Protein AF-A0AAV4FLX0-F1 (afdb_monomer_lite)

Sequence (93 aa):
MWDIAPQFNAMLVFAEHRYYGKSMPFGADSYKNKTVLNFLTSEQALADFAEIINFIKSTVPGAAGSRVVAFGGSYGGMLSAWFRIKYPNIVVG

Organism: NCBI:txid1093978

Structure (mmCIF, N/CA/C/O backbone):
data_AF-A0AAV4FLX0-F1
#
_entry.id   AF-A0AAV4FLX0-F1
#
loop_
_atom_site.group_PDB
_atom_site.id
_atom_site.type_symbol
_atom_site.label_atom_id
_atom_site.label_alt_id
_atom_site.label_comp_id
_atom_site.label_asym_id
_atom_site.label_entity_id
_atom_site.label_seq_id
_atom_site.pdbx_PDB_ins_code
_atom_site.Cartn_x
_atom_site.Cartn_y
_atom_site.Cartn_z
_atom_site.occupancy
_atom_site.B_iso_or_equiv
_atom_site.auth_seq_id
_atom_site.auth_comp_id
_atom_site.auth_asym_id
_atom_site.auth_atom_id
_atom_site.pdbx_PDB_model_num
ATOM 1 N N . MET A 1 1 ? -15.919 3.535 -0.587 1.00 93.19 1 MET A N 1
ATOM 2 C CA . MET A 1 1 ? -15.063 3.959 0.548 1.00 93.19 1 MET A CA 1
ATOM 3 C C . MET A 1 1 ? -15.560 5.268 1.137 1.00 93.19 1 MET A C 1
ATOM 5 O O . MET A 1 1 ? -15.933 5.259 2.300 1.00 93.19 1 MET A O 1
ATOM 9 N N . TRP A 1 2 ? -15.645 6.344 0.348 1.00 97.00 2 TRP A N 1
ATOM 10 C CA . TRP A 1 2 ? -16.154 7.650 0.795 1.00 97.00 2 TRP A CA 1
ATOM 11 C C . TRP A 1 2 ? -17.550 7.599 1.437 1.00 97.00 2 TRP A C 1
ATOM 13 O O . TRP A 1 2 ? -17.743 8.208 2.479 1.00 97.00 2 TRP A O 1
ATOM 23 N N . ASP A 1 3 ? -18.475 6.799 0.899 1.00 97.62 3 ASP A N 1
ATOM 24 C CA . ASP A 1 3 ? -19.852 6.726 1.425 1.00 97.62 3 ASP A CA 1
ATOM 25 C C . ASP A 1 3 ? -19.972 6.004 2.778 1.00 97.62 3 ASP A C 1
ATOM 27 O O . ASP A 1 3 ? -20.881 6.276 3.561 1.00 97.62 3 ASP A O 1
ATOM 31 N N . ILE A 1 4 ? -19.061 5.066 3.065 1.00 96.88 4 ILE A N 1
ATOM 32 C CA . ILE A 1 4 ? -19.126 4.220 4.269 1.00 96.88 4 ILE A CA 1
ATOM 33 C C . ILE A 1 4 ? -18.180 4.690 5.371 1.00 96.88 4 ILE A C 1
ATOM 35 O O . ILE A 1 4 ? -18.467 4.469 6.541 1.00 96.88 4 ILE A O 1
ATOM 39 N N . ALA A 1 5 ? -17.072 5.358 5.033 1.00 97.62 5 ALA A N 1
ATOM 40 C CA . ALA A 1 5 ? -16.087 5.803 6.016 1.00 97.62 5 ALA A CA 1
ATOM 41 C C . ALA A 1 5 ? -16.687 6.658 7.154 1.00 97.62 5 ALA A C 1
ATOM 43 O O . ALA A 1 5 ? -16.332 6.393 8.305 1.00 97.62 5 ALA A O 1
ATOM 44 N N . PRO A 1 6 ? -17.643 7.584 6.903 1.00 97.94 6 PRO A N 1
ATOM 45 C CA . PRO A 1 6 ? -18.306 8.331 7.972 1.00 97.94 6 PRO A CA 1
ATOM 46 C C . PRO A 1 6 ? -19.051 7.441 8.974 1.00 97.94 6 PRO A C 1
ATOM 48 O O . PRO A 1 6 ? -19.046 7.732 10.164 1.00 97.94 6 PRO A O 1
ATOM 51 N N . GLN A 1 7 ? -19.637 6.325 8.522 1.00 98.12 7 GLN A N 1
ATOM 52 C CA . GLN A 1 7 ? -20.379 5.397 9.390 1.00 98.12 7 GLN A CA 1
ATOM 53 C C . GLN A 1 7 ? -19.461 4.677 10.386 1.00 98.12 7 GLN A C 1
ATOM 55 O O . GLN A 1 7 ? -19.890 4.317 11.478 1.00 98.12 7 GLN A O 1
ATOM 60 N N . PHE A 1 8 ? -18.191 4.488 10.020 1.00 96.62 8 PHE A N 1
ATOM 61 C CA . PHE A 1 8 ? -17.174 3.852 10.861 1.00 96.62 8 PHE A CA 1
ATOM 62 C C . PHE A 1 8 ? -16.257 4.858 11.563 1.00 96.62 8 PHE A C 1
ATOM 64 O O . PHE A 1 8 ? -15.333 4.440 12.259 1.00 96.62 8 PHE A O 1
ATOM 71 N N . ASN A 1 9 ? -16.479 6.164 11.364 1.00 95.81 9 ASN A N 1
ATOM 72 C CA . ASN A 1 9 ? -15.553 7.223 11.770 1.00 95.81 9 ASN A CA 1
ATOM 73 C C . ASN A 1 9 ? -14.104 6.924 11.324 1.00 95.81 9 ASN A C 1
ATOM 75 O O . ASN A 1 9 ? -13.151 7.030 12.096 1.00 95.81 9 ASN A O 1
ATOM 79 N N . ALA A 1 10 ? -13.955 6.452 10.083 1.00 97.69 10 ALA A N 1
ATOM 80 C CA . ALA A 1 10 ? -12.698 5.928 9.570 1.00 97.69 10 ALA A CA 1
ATOM 81 C C . ALA A 1 10 ? -11.882 6.997 8.835 1.00 97.69 10 ALA A C 1
ATOM 83 O O . ALA A 1 10 ? -12.402 7.752 8.012 1.00 97.69 10 ALA A O 1
ATOM 84 N N . MET A 1 11 ? -10.570 6.987 9.064 1.00 97.69 11 MET A N 1
ATOM 85 C CA . MET A 1 11 ? -9.611 7.683 8.210 1.00 97.69 11 MET A CA 1
ATOM 86 C C . MET A 1 11 ? -9.423 6.908 6.901 1.00 97.69 11 MET A C 1
ATOM 88 O O . MET A 1 11 ? -9.248 5.689 6.915 1.00 97.69 11 MET A O 1
ATOM 92 N N . LEU A 1 12 ? -9.418 7.619 5.773 1.00 98.19 12 LEU A N 1
ATOM 93 C CA . LEU A 1 12 ? -9.135 7.045 4.459 1.00 98.19 12 LEU A CA 1
ATOM 94 C C . LEU A 1 12 ? -7.681 7.297 4.064 1.00 98.19 12 LEU A C 1
ATOM 96 O O . LEU A 1 12 ? -7.220 8.436 4.061 1.00 98.19 12 LEU A O 1
ATOM 100 N N . VAL A 1 13 ? -6.979 6.226 3.695 1.00 98.25 13 VAL A N 1
ATOM 101 C CA . VAL A 1 13 ? -5.591 6.262 3.226 1.00 98.25 13 VAL A CA 1
ATOM 102 C C . VAL A 1 13 ? -5.527 5.568 1.871 1.00 98.25 13 VAL A C 1
ATOM 104 O O . VAL A 1 13 ? -5.898 4.403 1.752 1.00 98.25 13 VAL A O 1
ATOM 107 N N . PHE A 1 14 ? -5.044 6.280 0.855 1.00 98.44 14 PHE A N 1
ATOM 108 C CA . PHE A 1 14 ? -4.783 5.735 -0.476 1.00 98.44 14 PHE A CA 1
ATOM 109 C C . PHE A 1 14 ? -3.270 5.696 -0.691 1.00 98.44 14 PHE A C 1
ATOM 111 O O . PHE A 1 14 ? -2.659 6.720 -0.991 1.00 98.44 14 PHE A O 1
ATOM 118 N N . ALA A 1 15 ? -2.665 4.526 -0.487 1.00 98.38 15 ALA A N 1
ATOM 119 C CA . ALA A 1 15 ? -1.239 4.319 -0.715 1.00 98.38 15 ALA A CA 1
ATOM 120 C C . ALA A 1 15 ? -0.982 4.016 -2.198 1.00 98.38 15 ALA A C 1
ATOM 122 O O . ALA A 1 15 ? -1.552 3.079 -2.759 1.00 98.38 15 ALA A O 1
ATOM 123 N N . GLU A 1 16 ? -0.135 4.819 -2.837 1.00 98.81 16 GLU A N 1
ATOM 124 C CA . GLU A 1 16 ? 0.258 4.604 -4.228 1.00 98.81 16 GLU A CA 1
ATOM 125 C C . GLU A 1 16 ? 1.285 3.463 -4.316 1.00 98.81 16 GLU A C 1
ATOM 127 O O . GLU A 1 16 ? 2.181 3.335 -3.484 1.00 98.81 16 GLU A O 1
ATOM 132 N N . HIS A 1 17 ? 1.129 2.591 -5.310 1.00 98.75 17 HIS A N 1
ATOM 133 C CA . HIS A 1 17 ? 2.015 1.447 -5.506 1.00 98.75 17 HIS A CA 1
ATOM 134 C C . HIS A 1 17 ? 3.372 1.913 -6.047 1.00 98.75 17 HIS A C 1
ATOM 136 O O . HIS A 1 17 ? 3.425 2.716 -6.981 1.00 98.75 17 HIS A O 1
ATOM 142 N N . ARG A 1 18 ? 4.478 1.351 -5.538 1.00 98.75 18 ARG A N 1
ATOM 143 C CA . ARG A 1 18 ? 5.820 1.605 -6.091 1.00 98.75 18 ARG A CA 1
ATOM 144 C C . ARG A 1 18 ? 5.859 1.403 -7.612 1.00 98.75 18 ARG A C 1
ATOM 146 O O . ARG A 1 18 ? 5.256 0.460 -8.118 1.00 98.75 18 ARG A O 1
ATOM 153 N N . TYR A 1 19 ? 6.613 2.240 -8.315 1.00 98.62 19 TYR A N 1
ATOM 154 C CA . TYR A 1 19 ? 6.721 2.351 -9.778 1.00 98.62 19 TYR A CA 1
ATOM 155 C C . TYR A 1 19 ? 5.488 2.909 -10.509 1.00 98.62 19 TYR A C 1
ATOM 157 O O . TYR A 1 19 ? 5.517 3.012 -11.737 1.00 98.62 19 TYR A O 1
ATOM 165 N N . TYR A 1 20 ? 4.430 3.315 -9.805 1.00 98.50 20 TYR A N 1
ATOM 166 C CA . TYR A 1 20 ? 3.263 3.959 -10.411 1.00 98.50 20 TYR A CA 1
ATOM 167 C C . TYR A 1 20 ? 3.148 5.414 -9.961 1.00 98.50 20 TYR A C 1
ATOM 169 O O . TYR A 1 20 ? 3.531 5.764 -8.847 1.00 98.50 20 TYR A O 1
ATOM 177 N N . GLY A 1 21 ? 2.607 6.260 -10.842 1.00 98.12 21 GLY A N 1
ATOM 178 C CA . GLY A 1 21 ? 2.358 7.670 -10.551 1.00 98.12 21 GLY A CA 1
ATOM 179 C C . GLY A 1 21 ? 3.631 8.421 -10.167 1.00 98.12 21 GLY A C 1
ATOM 180 O O . GLY A 1 21 ? 4.545 8.567 -10.979 1.00 98.12 21 GLY A O 1
ATOM 181 N N . LYS A 1 22 ? 3.670 8.931 -8.936 1.00 98.25 22 LYS A N 1
ATOM 182 C CA . LYS A 1 22 ? 4.811 9.680 -8.388 1.00 98.25 22 LYS A CA 1
ATOM 183 C C . LYS A 1 22 ? 5.714 8.819 -7.502 1.00 98.25 22 LYS A C 1
ATOM 185 O O . LYS A 1 22 ? 6.813 9.250 -7.157 1.00 98.25 22 LYS A O 1
ATOM 190 N N . SER A 1 23 ? 5.290 7.606 -7.167 1.00 98.62 23 SER A N 1
ATOM 191 C CA . SER A 1 23 ? 5.990 6.679 -6.279 1.00 98.62 23 SER A CA 1
ATOM 192 C C . SER A 1 23 ? 7.081 5.915 -7.022 1.00 98.62 23 SER A C 1
ATOM 194 O O . SER A 1 23 ? 6.984 4.714 -7.249 1.00 98.62 23 SER A O 1
ATOM 196 N N . MET A 1 24 ? 8.130 6.628 -7.428 1.00 98.38 24 MET A N 1
ATOM 197 C CA . MET A 1 24 ? 9.189 6.133 -8.310 1.00 98.38 24 MET A CA 1
ATOM 198 C C . MET A 1 24 ? 10.506 5.949 -7.538 1.00 98.38 24 MET A C 1
ATOM 200 O O . MET A 1 24 ? 11.184 6.950 -7.293 1.00 98.38 24 MET A O 1
ATOM 204 N N . PRO A 1 25 ? 10.916 4.711 -7.177 1.00 97.88 25 PRO A N 1
ATOM 205 C CA . PRO A 1 25 ? 12.085 4.488 -6.313 1.00 97.88 25 PRO A CA 1
ATOM 206 C C . PRO A 1 25 ? 13.397 5.061 -6.858 1.00 97.88 25 PRO A C 1
ATOM 208 O O . PRO A 1 25 ? 14.274 5.434 -6.086 1.00 97.88 25 PRO A O 1
ATOM 211 N N . PHE A 1 26 ? 13.517 5.163 -8.185 1.00 98.00 26 PHE A N 1
ATOM 212 C CA . PHE A 1 26 ? 14.681 5.733 -8.867 1.00 98.00 26 PHE A CA 1
ATOM 213 C C . PHE A 1 26 ? 14.299 6.928 -9.756 1.00 98.00 26 PHE A C 1
ATOM 215 O O . PHE A 1 26 ? 14.969 7.216 -10.747 1.00 98.00 26 PHE A O 1
ATOM 222 N N . GLY A 1 27 ? 13.188 7.612 -9.456 1.00 97.75 27 GLY A N 1
ATOM 223 C CA . GLY A 1 27 ? 12.692 8.726 -10.269 1.00 97.75 27 GLY A CA 1
ATOM 224 C C . GLY A 1 27 ? 12.473 8.323 -11.734 1.00 97.75 27 GLY A C 1
ATOM 225 O O . GLY A 1 27 ? 11.949 7.241 -12.010 1.00 97.75 27 GLY A O 1
ATOM 226 N N . ALA A 1 28 ? 12.913 9.165 -12.675 1.00 97.12 28 ALA A N 1
ATOM 227 C CA . ALA A 1 28 ? 12.811 8.902 -14.116 1.00 97.12 28 ALA A CA 1
ATOM 228 C C . ALA A 1 28 ? 13.527 7.609 -14.558 1.00 97.12 28 ALA A C 1
ATOM 230 O O . ALA A 1 28 ? 13.127 6.984 -15.538 1.00 97.12 28 ALA A O 1
ATOM 231 N N . ASP A 1 29 ? 14.531 7.166 -13.798 1.00 98.06 29 ASP A N 1
ATOM 232 C CA . ASP A 1 29 ? 15.323 5.975 -14.100 1.00 98.06 29 ASP A CA 1
ATOM 233 C C . ASP A 1 29 ? 14.676 4.672 -13.597 1.00 98.06 29 ASP A C 1
ATOM 235 O O . ASP A 1 29 ? 15.239 3.600 -13.803 1.00 98.06 29 ASP A O 1
ATOM 239 N N . SER A 1 30 ? 13.483 4.704 -12.990 1.00 98.06 30 SER A N 1
ATOM 240 C CA . SER A 1 30 ? 12.852 3.498 -12.413 1.00 98.06 30 SER A CA 1
ATOM 241 C C . SER A 1 30 ? 12.582 2.385 -13.438 1.00 98.06 30 SER A C 1
ATOM 243 O O . SER A 1 30 ? 12.511 1.220 -13.068 1.00 98.06 30 SER A O 1
ATOM 245 N N . TYR A 1 31 ? 12.508 2.711 -14.730 1.00 97.75 31 TYR A N 1
ATOM 246 C CA . TYR A 1 31 ? 12.323 1.741 -15.818 1.00 97.75 31 TYR A CA 1
ATOM 247 C C . TYR A 1 31 ? 13.585 1.501 -16.666 1.00 97.75 31 TYR A C 1
ATOM 249 O O . TYR A 1 31 ? 13.524 0.824 -17.690 1.00 97.75 31 TYR A O 1
ATOM 257 N N . LYS A 1 32 ? 14.742 2.037 -16.259 1.00 98.12 32 LYS A N 1
ATOM 258 C CA . LYS A 1 32 ? 15.958 2.094 -17.090 1.00 98.12 32 LYS A CA 1
ATOM 259 C C . LYS A 1 32 ? 16.522 0.728 -17.482 1.00 98.12 32 LYS A C 1
ATOM 261 O O . LYS A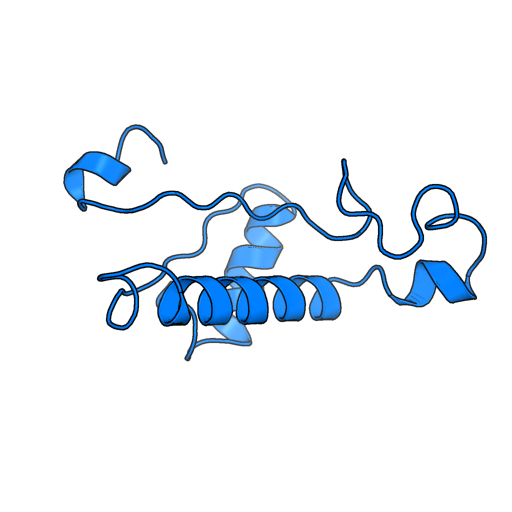 1 32 ? 17.033 0.570 -18.586 1.00 98.12 32 LYS A O 1
ATOM 266 N N . ASN A 1 33 ? 16.516 -0.241 -16.568 1.00 97.81 33 ASN A N 1
ATOM 267 C CA . ASN A 1 33 ? 17.077 -1.574 -16.799 1.00 97.81 33 ASN A CA 1
ATOM 268 C C . ASN A 1 33 ? 16.532 -2.610 -15.802 1.00 97.81 33 ASN A C 1
ATOM 270 O O . ASN A 1 33 ? 15.810 -2.284 -14.862 1.00 97.81 33 ASN A O 1
ATOM 274 N N . LYS A 1 34 ? 16.905 -3.880 -15.997 1.00 97.00 34 LYS A N 1
ATOM 275 C CA . LYS A 1 34 ? 16.455 -4.996 -15.150 1.00 97.00 34 LYS A CA 1
ATOM 276 C C . LYS A 1 34 ? 16.877 -4.857 -13.685 1.00 97.00 34 LYS A C 1
ATOM 278 O O . LYS A 1 34 ? 16.126 -5.277 -12.817 1.00 97.00 34 LYS A O 1
ATOM 283 N N . THR A 1 35 ? 18.034 -4.260 -13.404 1.00 97.06 35 THR A N 1
ATOM 284 C CA . THR A 1 35 ? 18.533 -4.093 -12.032 1.00 97.06 35 THR A CA 1
ATOM 285 C C . THR A 1 35 ? 17.633 -3.159 -11.234 1.00 97.06 35 THR A C 1
ATOM 28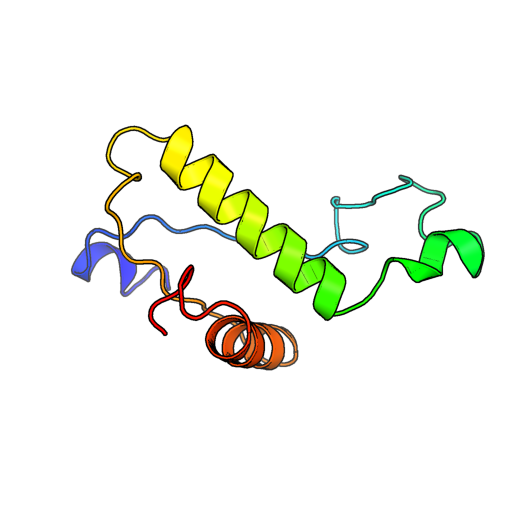7 O O . THR A 1 35 ? 17.235 -3.495 -10.124 1.00 97.06 35 THR A O 1
ATOM 290 N N . VAL A 1 36 ? 17.262 -2.016 -11.817 1.00 96.69 36 VAL A N 1
ATOM 291 C CA . VAL A 1 36 ? 16.341 -1.072 -11.166 1.00 96.69 36 VAL A CA 1
ATOM 292 C C . VAL A 1 36 ? 14.902 -1.569 -11.184 1.00 96.69 36 VAL A C 1
ATOM 294 O O . VAL A 1 36 ? 14.175 -1.291 -10.244 1.00 96.69 36 VAL A O 1
ATOM 297 N N . LEU A 1 37 ? 14.478 -2.344 -12.186 1.00 97.31 37 LEU A N 1
ATOM 298 C CA . LEU A 1 37 ? 13.129 -2.923 -12.221 1.00 97.31 37 LEU A CA 1
ATOM 299 C C . LEU A 1 37 ? 12.937 -4.112 -11.279 1.00 97.31 37 LEU A C 1
ATOM 301 O O . LEU A 1 37 ? 11.802 -4.460 -10.971 1.00 97.31 37 LEU A O 1
ATOM 305 N N . ASN A 1 38 ? 14.018 -4.711 -10.777 1.00 97.88 38 ASN A N 1
ATOM 306 C CA . ASN A 1 38 ? 13.955 -5.883 -9.906 1.00 97.88 38 ASN A CA 1
ATOM 307 C C . ASN A 1 38 ? 13.173 -5.644 -8.598 1.00 97.88 38 ASN A C 1
ATOM 309 O O . ASN A 1 38 ? 12.738 -6.598 -7.964 1.00 97.88 38 ASN A O 1
ATOM 313 N N . PHE A 1 39 ? 12.975 -4.385 -8.187 1.00 98.25 39 PHE A N 1
ATOM 314 C CA . PHE A 1 39 ? 12.205 -4.051 -6.983 1.00 98.25 39 PHE A CA 1
ATOM 315 C C . PHE A 1 39 ? 10.711 -3.810 -7.246 1.00 98.25 39 PHE A C 1
ATOM 317 O O . PHE A 1 39 ? 9.979 -3.509 -6.299 1.00 98.25 39 PHE A O 1
ATOM 324 N N . LEU A 1 40 ? 10.245 -3.939 -8.494 1.00 98.62 40 LEU A N 1
ATOM 325 C CA . LEU A 1 40 ? 8.829 -3.901 -8.855 1.00 98.62 40 LEU A CA 1
ATOM 326 C C . LEU A 1 40 ? 8.208 -5.293 -8.672 1.00 98.62 40 LEU A C 1
ATOM 328 O O . LEU A 1 40 ? 8.008 -6.033 -9.632 1.00 98.62 40 LEU A O 1
ATOM 332 N N . THR A 1 41 ? 7.901 -5.650 -7.424 1.00 98.75 41 THR A N 1
ATOM 333 C CA . THR A 1 41 ? 7.181 -6.890 -7.092 1.00 98.75 41 THR A CA 1
ATOM 334 C C . THR A 1 41 ? 6.019 -6.626 -6.140 1.00 98.75 41 THR A C 1
ATOM 336 O O . THR A 1 41 ? 5.981 -5.607 -5.443 1.00 98.75 41 THR A O 1
ATOM 339 N N . SER A 1 42 ? 5.067 -7.558 -6.094 1.00 98.75 42 SER A N 1
ATOM 340 C CA . SER A 1 42 ? 3.946 -7.510 -5.154 1.00 98.75 42 SER A CA 1
ATOM 341 C C . SER A 1 42 ? 4.406 -7.600 -3.701 1.00 98.75 42 SER A C 1
ATOM 343 O O . SER A 1 42 ? 3.929 -6.841 -2.873 1.00 98.75 42 SER A O 1
ATOM 345 N N . GLU A 1 43 ? 5.360 -8.474 -3.377 1.00 98.81 43 GLU A N 1
ATOM 346 C CA . GLU A 1 43 ? 5.898 -8.657 -2.021 1.00 98.81 43 GLU A CA 1
ATOM 347 C C . GLU A 1 43 ? 6.467 -7.351 -1.472 1.00 98.81 43 GLU A C 1
ATOM 349 O O . GLU A 1 43 ? 6.214 -6.964 -0.336 1.00 98.81 43 GLU A O 1
ATOM 354 N N . GLN A 1 44 ? 7.202 -6.655 -2.328 1.00 98.81 44 GLN A N 1
ATOM 355 C CA . GLN A 1 44 ? 7.795 -5.365 -2.056 1.00 98.81 44 GLN A CA 1
ATOM 356 C C . GLN A 1 44 ? 6.735 -4.267 -1.851 1.00 98.81 44 GLN A C 1
ATOM 358 O O . GLN A 1 44 ? 6.830 -3.497 -0.901 1.00 98.81 44 GLN A O 1
ATOM 363 N N . ALA A 1 45 ? 5.682 -4.234 -2.673 1.00 98.88 45 ALA A N 1
ATOM 364 C CA . ALA A 1 45 ? 4.565 -3.309 -2.472 1.00 98.88 45 ALA A CA 1
ATOM 365 C C . ALA A 1 45 ? 3.784 -3.595 -1.175 1.00 98.88 45 ALA A C 1
ATOM 367 O O . ALA A 1 45 ? 3.398 -2.670 -0.466 1.00 98.88 45 ALA A O 1
ATOM 368 N N . LEU A 1 46 ? 3.584 -4.870 -0.821 1.00 98.94 46 LEU A N 1
ATOM 369 C CA . LEU A 1 46 ? 2.963 -5.244 0.453 1.00 98.94 46 LEU A CA 1
ATOM 370 C C . LEU A 1 46 ? 3.812 -4.796 1.652 1.00 98.94 46 LEU A C 1
ATOM 372 O O . LEU A 1 46 ? 3.258 -4.318 2.641 1.00 98.94 46 LEU A O 1
ATOM 376 N N . ALA A 1 47 ? 5.139 -4.908 1.558 1.00 98.88 47 ALA A N 1
ATOM 377 C CA . ALA A 1 47 ? 6.041 -4.393 2.582 1.00 98.88 47 ALA A CA 1
ATOM 378 C C . ALA A 1 47 ? 5.938 -2.862 2.719 1.00 98.88 47 ALA A C 1
ATOM 380 O O . ALA A 1 47 ? 5.853 -2.370 3.843 1.00 98.88 47 ALA A O 1
ATOM 381 N N . ASP A 1 48 ? 5.838 -2.119 1.609 1.00 98.94 48 ASP A N 1
ATOM 382 C CA . ASP A 1 48 ? 5.611 -0.665 1.655 1.00 98.94 48 ASP A CA 1
ATOM 383 C C . ASP A 1 48 ? 4.320 -0.320 2.396 1.00 98.94 48 ASP A C 1
ATOM 385 O O . ASP A 1 48 ? 4.305 0.566 3.249 1.00 98.94 48 ASP A O 1
ATOM 389 N N . PHE A 1 49 ? 3.226 -1.030 2.105 1.00 98.88 49 PHE A N 1
ATOM 390 C CA . PHE A 1 49 ? 1.946 -0.780 2.767 1.00 98.88 49 PHE A CA 1
ATOM 391 C C . PHE A 1 49 ? 2.012 -1.059 4.273 1.00 98.88 49 PHE A C 1
ATOM 393 O O . PHE A 1 49 ? 1.414 -0.315 5.053 1.00 98.88 49 PHE A O 1
ATOM 400 N N . ALA A 1 50 ? 2.756 -2.085 4.699 1.00 98.81 50 ALA A N 1
ATOM 401 C CA . ALA A 1 50 ? 2.967 -2.369 6.118 1.00 98.81 50 ALA A CA 1
ATOM 402 C C . ALA A 1 50 ? 3.720 -1.229 6.818 1.00 98.81 50 ALA A C 1
ATOM 404 O O . ALA A 1 50 ? 3.277 -0.755 7.867 1.00 98.81 50 ALA A O 1
ATOM 405 N N . GLU A 1 51 ? 4.804 -0.745 6.208 1.00 98.75 51 GLU A N 1
ATOM 406 C CA . GLU A 1 51 ? 5.590 0.369 6.743 1.00 98.75 51 GLU A CA 1
ATOM 407 C C . GLU A 1 51 ? 4.791 1.676 6.778 1.00 98.75 51 GLU A C 1
ATOM 409 O O . GLU A 1 51 ? 4.798 2.372 7.792 1.00 98.75 51 GLU A O 1
ATOM 414 N N . ILE A 1 52 ? 4.011 1.979 5.734 1.00 98.62 52 ILE A N 1
ATOM 415 C CA . ILE A 1 52 ? 3.126 3.155 5.706 1.00 98.62 52 ILE A CA 1
ATOM 416 C C . ILE A 1 52 ? 2.110 3.102 6.854 1.00 98.62 52 ILE A C 1
ATOM 418 O O . ILE A 1 52 ? 1.89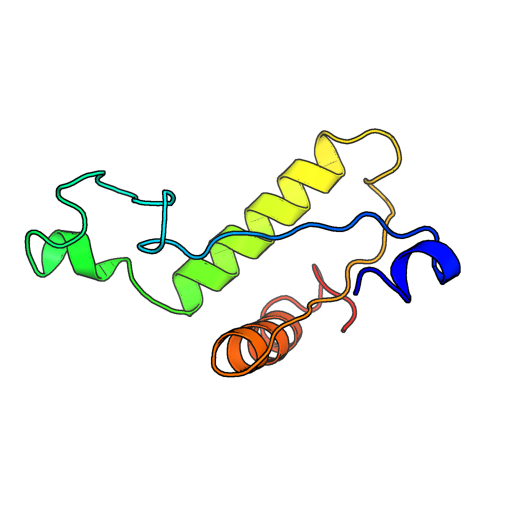7 4.106 7.534 1.00 98.62 52 ILE A O 1
ATOM 422 N N . ILE A 1 53 ? 1.495 1.945 7.116 1.00 98.75 53 ILE A N 1
ATOM 423 C CA . ILE A 1 53 ? 0.533 1.799 8.219 1.00 98.75 53 ILE A CA 1
ATOM 424 C C . ILE A 1 53 ? 1.218 1.982 9.577 1.00 98.75 53 ILE A C 1
ATOM 426 O O . ILE A 1 53 ? 0.677 2.680 10.436 1.00 98.75 53 ILE A O 1
ATOM 430 N N . ASN A 1 54 ? 2.402 1.399 9.778 1.00 98.56 54 ASN A N 1
ATOM 431 C CA . ASN A 1 54 ? 3.175 1.571 11.012 1.00 98.56 54 ASN A CA 1
ATOM 432 C C . ASN A 1 54 ? 3.585 3.035 11.224 1.00 98.56 54 ASN A C 1
ATOM 434 O O . ASN A 1 54 ? 3.457 3.572 12.330 1.00 98.56 54 ASN A O 1
ATOM 438 N N . PHE A 1 55 ? 4.006 3.710 10.156 1.00 98.69 55 PHE A N 1
ATOM 439 C CA . PHE A 1 55 ? 4.314 5.132 10.178 1.00 98.69 55 PHE A CA 1
ATOM 440 C C . PHE A 1 55 ? 3.082 5.956 10.564 1.00 98.69 55 PHE A C 1
ATOM 442 O O . PHE A 1 55 ? 3.141 6.750 11.497 1.00 98.69 55 PHE A O 1
ATOM 449 N N . ILE A 1 56 ? 1.930 5.720 9.936 1.00 98.62 56 ILE A N 1
ATOM 450 C CA . ILE A 1 56 ? 0.682 6.426 10.261 1.00 98.62 56 ILE A CA 1
ATOM 451 C C . ILE A 1 56 ? 0.271 6.182 11.717 1.00 98.62 56 ILE A C 1
ATOM 453 O O . ILE A 1 56 ? -0.045 7.128 12.433 1.00 98.62 56 ILE A O 1
ATOM 457 N N . LYS A 1 57 ? 0.311 4.931 12.188 1.00 98.38 57 LYS A N 1
ATOM 458 C CA . LYS A 1 57 ? -0.048 4.584 13.571 1.00 98.38 57 LYS A CA 1
ATOM 459 C C . LYS A 1 57 ? 0.865 5.227 14.613 1.00 98.38 57 LYS A C 1
ATOM 461 O O . LYS A 1 57 ? 0.397 5.516 15.711 1.00 98.38 57 LYS A O 1
ATOM 466 N N . SER A 1 58 ? 2.139 5.435 14.286 1.00 98.38 58 SER A N 1
ATOM 467 C CA . SER A 1 58 ? 3.108 6.062 15.192 1.00 98.38 58 SER A CA 1
ATOM 468 C C . SER A 1 58 ? 3.106 7.591 15.130 1.00 98.38 58 SER A C 1
ATOM 470 O O . SER A 1 58 ? 3.462 8.229 16.117 1.00 98.38 58 SER A O 1
ATOM 472 N N . THR A 1 59 ? 2.690 8.187 14.009 1.00 98.38 59 THR A N 1
ATOM 473 C CA . THR A 1 59 ? 2.787 9.640 13.790 1.00 98.38 59 THR A CA 1
ATOM 474 C C . THR A 1 59 ? 1.464 10.389 13.886 1.00 98.38 59 THR A C 1
ATOM 476 O O . THR A 1 59 ? 1.466 11.557 14.270 1.00 98.38 59 THR A O 1
ATOM 479 N N . VAL A 1 60 ? 0.331 9.755 13.568 1.00 98.25 60 VAL A N 1
ATOM 480 C CA . VAL A 1 60 ? -0.985 10.406 13.593 1.00 98.25 60 VAL A CA 1
ATOM 481 C C . VAL A 1 60 ? -1.622 10.243 14.980 1.00 98.25 60 VAL A C 1
ATOM 483 O O . VAL A 1 60 ? -1.902 9.112 15.397 1.00 98.25 60 VAL A O 1
ATOM 486 N N . PRO A 1 61 ? -1.901 11.342 15.711 1.00 97.50 61 PRO A N 1
ATOM 487 C CA . PRO A 1 61 ? -2.560 11.269 17.011 1.00 97.50 61 PRO A CA 1
ATOM 488 C C . PRO A 1 61 ? -3.895 10.516 16.940 1.00 97.50 61 PRO A C 1
ATOM 490 O O . PRO A 1 61 ? -4.719 10.764 16.065 1.00 97.50 61 PRO A O 1
ATOM 493 N N . GLY A 1 62 ? -4.103 9.575 17.865 1.00 96.06 62 GLY A N 1
ATOM 494 C CA . GLY A 1 62 ? -5.29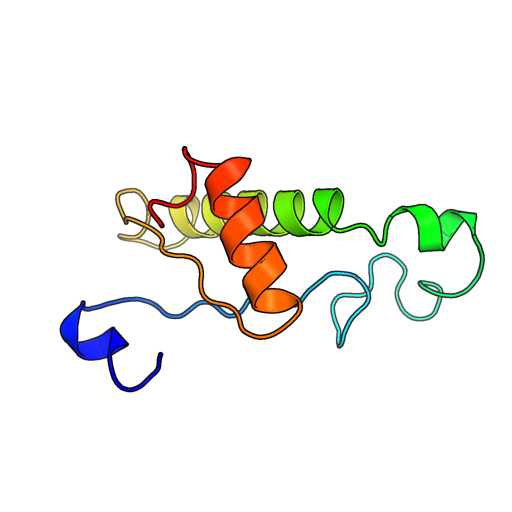8 8.722 17.905 1.00 96.06 62 GLY A CA 1
ATOM 495 C C . GLY A 1 62 ? -5.254 7.486 16.993 1.00 96.06 62 GLY A C 1
ATOM 496 O O . GLY A 1 62 ? -6.091 6.597 17.146 1.00 96.06 62 GLY A O 1
ATOM 497 N N . ALA A 1 63 ? -4.266 7.353 16.099 1.00 97.81 63 ALA A N 1
ATOM 498 C CA . ALA A 1 63 ? -4.198 6.223 15.166 1.00 97.81 63 ALA A CA 1
ATOM 499 C C . ALA A 1 63 ? -3.578 4.943 15.761 1.00 97.81 63 ALA A C 1
ATOM 501 O O . ALA A 1 63 ? -3.881 3.852 15.277 1.00 97.81 63 ALA A O 1
ATOM 502 N N . ALA A 1 64 ? -2.759 5.039 16.816 1.00 97.44 64 ALA A N 1
ATOM 503 C CA . ALA A 1 64 ? -1.954 3.926 17.344 1.00 97.44 64 ALA A CA 1
ATOM 504 C C . ALA A 1 64 ? -2.748 2.630 17.617 1.00 97.44 64 ALA A C 1
ATOM 506 O O . ALA A 1 64 ? -2.306 1.539 17.257 1.00 97.44 64 ALA A O 1
ATOM 507 N N . GLY A 1 65 ? -3.947 2.745 18.200 1.00 96.12 65 GLY A N 1
ATOM 508 C CA . GLY A 1 65 ? -4.829 1.611 18.514 1.00 96.12 65 GLY A CA 1
ATOM 509 C C . GLY A 1 65 ? -5.845 1.249 17.422 1.00 96.12 65 GLY A C 1
ATOM 510 O O . GLY A 1 65 ? -6.684 0.374 17.636 1.00 96.12 65 GLY A O 1
ATOM 511 N N . SER A 1 66 ? -5.818 1.920 16.268 1.00 97.75 66 SER A N 1
ATOM 512 C CA . SER A 1 66 ? -6.842 1.752 15.232 1.00 97.75 66 SER A CA 1
ATOM 513 C C . SER A 1 66 ? -6.729 0.406 14.509 1.00 97.75 66 SER A C 1
ATOM 515 O O . SER A 1 66 ? -5.635 -0.063 14.165 1.00 97.75 66 SER A O 1
ATOM 517 N N . ARG A 1 67 ? -7.882 -0.214 14.230 1.00 97.94 67 ARG A N 1
ATOM 518 C CA . ARG A 1 67 ? -7.979 -1.353 13.303 1.00 97.94 67 ARG A CA 1
ATOM 519 C C . ARG A 1 67 ? -7.862 -0.845 11.867 1.00 97.94 67 ARG A C 1
ATOM 521 O O . ARG A 1 67 ? -8.375 0.224 11.557 1.00 97.94 67 ARG A O 1
ATOM 528 N N . VAL A 1 68 ? -7.207 -1.616 11.003 1.00 98.62 68 VAL A N 1
ATOM 529 C CA . VAL A 1 68 ? -6.989 -1.255 9.594 1.00 98.62 68 VAL A CA 1
ATOM 530 C C . VAL A 1 68 ? -7.617 -2.316 8.703 1.00 98.62 68 VAL A C 1
ATOM 532 O O . VAL A 1 68 ? -7.393 -3.502 8.932 1.00 98.62 68 VAL A O 1
ATOM 535 N N . VAL A 1 69 ? -8.394 -1.887 7.711 1.00 98.62 69 VAL A N 1
ATOM 536 C CA . VAL A 1 69 ? -9.024 -2.751 6.701 1.00 98.62 69 VAL A CA 1
ATOM 537 C C . VAL A 1 69 ? -8.453 -2.384 5.336 1.00 98.62 69 VAL A C 1
ATOM 539 O O . VAL A 1 69 ? -8.394 -1.200 4.998 1.00 98.62 69 VAL A O 1
ATOM 542 N N . ALA A 1 70 ? -8.010 -3.378 4.572 1.00 98.62 70 ALA A N 1
ATOM 543 C CA . ALA A 1 70 ? -7.461 -3.186 3.238 1.00 98.62 70 ALA A CA 1
ATOM 544 C C . ALA A 1 70 ? -8.581 -3.165 2.187 1.00 98.62 70 ALA A C 1
ATOM 546 O O . ALA A 1 70 ? -9.459 -4.023 2.169 1.00 98.62 70 ALA A O 1
ATOM 547 N N . PHE A 1 71 ? -8.533 -2.192 1.276 1.00 98.56 71 PHE A N 1
ATOM 548 C CA . PHE A 1 71 ? -9.465 -2.086 0.154 1.00 98.56 71 PHE A CA 1
ATOM 549 C C . PHE A 1 71 ? -8.706 -2.071 -1.168 1.00 98.56 71 PHE A C 1
ATOM 551 O O . PHE A 1 71 ? -7.678 -1.407 -1.300 1.00 98.56 71 PHE A O 1
ATOM 558 N N . GLY A 1 72 ? -9.262 -2.741 -2.174 1.00 98.25 72 GLY A N 1
ATOM 559 C CA . GLY A 1 72 ? -8.684 -2.777 -3.507 1.00 98.25 72 GLY A CA 1
ATOM 560 C C . GLY A 1 72 ? -9.610 -3.435 -4.523 1.00 98.25 72 GLY A C 1
ATOM 561 O O . GLY A 1 72 ? -10.425 -4.290 -4.183 1.00 98.25 72 GLY A O 1
ATOM 562 N N . GLY A 1 73 ? -9.486 -3.023 -5.784 1.00 98.00 73 GLY A N 1
ATOM 563 C CA . GLY A 1 73 ? -10.180 -3.623 -6.925 1.00 98.00 73 GLY A CA 1
ATOM 564 C C . GLY A 1 73 ? -9.185 -4.082 -7.989 1.00 98.00 73 GLY A C 1
ATOM 565 O O . GLY A 1 73 ? -8.085 -3.535 -8.082 1.00 98.00 73 GLY A O 1
ATOM 566 N N . SER A 1 74 ? -9.553 -5.084 -8.795 1.00 98.44 74 SER A N 1
ATOM 567 C CA . SER A 1 74 ? -8.652 -5.702 -9.785 1.00 98.44 74 SER A CA 1
ATOM 568 C C . SER A 1 74 ? -7.348 -6.194 -9.122 1.00 98.44 74 SER A C 1
ATOM 570 O O . SER A 1 74 ? -7.410 -6.815 -8.060 1.00 98.44 74 SER A O 1
ATOM 572 N N . TYR A 1 75 ? -6.172 -5.8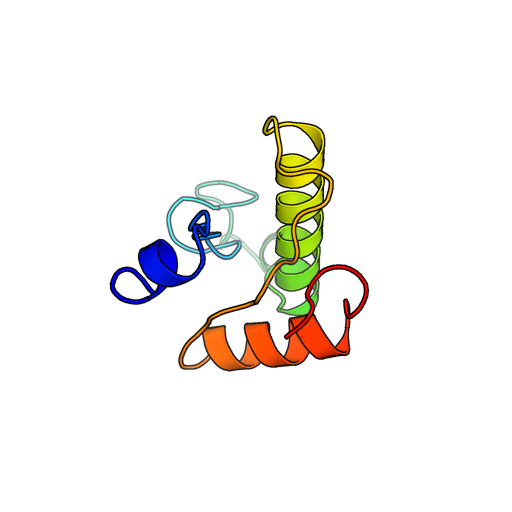87 -9.677 1.00 98.56 75 TYR A N 1
ATOM 573 C CA . TYR A 1 75 ? -4.875 -6.167 -9.045 1.00 98.56 75 TYR A CA 1
ATOM 574 C C . TYR A 1 75 ? -4.768 -5.589 -7.622 1.00 98.56 75 TYR A C 1
ATOM 576 O O . TYR A 1 75 ? -4.232 -6.241 -6.729 1.00 98.56 75 TYR A O 1
ATOM 584 N N . GLY A 1 76 ? -5.368 -4.423 -7.358 1.00 98.69 76 GLY A N 1
ATOM 585 C CA . GLY A 1 76 ? -5.457 -3.877 -6.003 1.00 98.69 76 GLY A CA 1
ATOM 586 C C . GLY A 1 76 ? -6.221 -4.793 -5.041 1.00 98.69 76 GLY A C 1
ATOM 587 O O . GLY A 1 76 ? -5.857 -4.892 -3.876 1.00 98.69 76 GLY A O 1
ATOM 588 N N . GLY A 1 77 ? -7.239 -5.511 -5.523 1.00 98.75 77 GLY A N 1
ATOM 589 C CA . GLY A 1 77 ? -7.978 -6.499 -4.731 1.00 98.75 77 GLY A CA 1
ATOM 590 C C . GLY A 1 77 ? -7.148 -7.748 -4.432 1.00 98.75 77 GLY A C 1
ATOM 591 O O . GLY A 1 77 ? -7.186 -8.253 -3.311 1.00 98.75 77 GLY A O 1
ATOM 592 N N . MET A 1 78 ? -6.331 -8.200 -5.395 1.00 98.81 78 MET A N 1
ATOM 593 C CA . MET A 1 78 ? -5.338 -9.258 -5.159 1.00 98.81 78 MET A CA 1
ATOM 594 C C . MET A 1 78 ? -4.354 -8.833 -4.066 1.00 98.81 78 MET A C 1
ATOM 596 O O . MET A 1 78 ? -4.124 -9.589 -3.125 1.00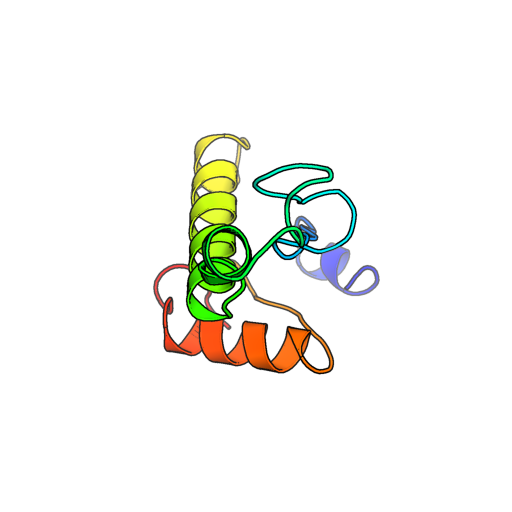 98.81 78 MET A O 1
ATOM 600 N N . LEU A 1 79 ? -3.848 -7.597 -4.137 1.00 98.88 79 LEU A N 1
ATOM 601 C CA . LEU A 1 79 ? -2.985 -7.037 -3.102 1.00 98.88 79 LEU A CA 1
ATOM 602 C C . LEU A 1 79 ? -3.686 -6.969 -1.745 1.00 98.88 79 LEU A C 1
ATOM 604 O O . LEU A 1 79 ? -3.086 -7.400 -0.772 1.00 98.88 79 LEU A O 1
ATOM 608 N N . SER A 1 80 ? -4.942 -6.515 -1.650 1.00 98.81 80 SER A N 1
ATOM 609 C CA . SER A 1 80 ? -5.677 -6.505 -0.372 1.00 98.81 80 SER A CA 1
ATOM 610 C C . SER A 1 80 ? -5.800 -7.906 0.235 1.00 98.81 80 SER A C 1
ATOM 612 O O . SER A 1 80 ? -5.475 -8.102 1.407 1.00 98.81 80 SER A O 1
ATOM 614 N N . ALA A 1 81 ? -6.184 -8.900 -0.572 1.00 98.81 81 ALA A N 1
ATOM 615 C CA . ALA A 1 81 ? -6.299 -10.284 -0.120 1.00 98.81 81 ALA A CA 1
ATOM 616 C C . ALA A 1 81 ? -4.945 -10.847 0.346 1.00 98.81 81 ALA A C 1
ATOM 618 O O . ALA A 1 81 ? -4.839 -11.413 1.436 1.00 98.81 81 ALA A O 1
ATOM 619 N N . TRP A 1 82 ? -3.884 -10.662 -0.443 1.00 98.88 82 TRP A N 1
ATOM 620 C CA . TRP A 1 82 ? -2.541 -11.108 -0.070 1.00 98.88 82 TRP A CA 1
ATOM 621 C C . TRP A 1 82 ? -1.990 -10.365 1.139 1.00 98.88 82 TRP A C 1
ATOM 623 O O . TRP A 1 82 ? -1.298 -10.973 1.953 1.00 98.88 82 TRP A O 1
ATOM 633 N N . PHE A 1 83 ? -2.325 -9.087 1.300 1.00 98.88 83 PHE A N 1
ATOM 634 C CA . PHE A 1 83 ? -1.896 -8.303 2.445 1.00 98.88 83 PHE A CA 1
ATOM 635 C C . PHE A 1 83 ? -2.495 -8.847 3.737 1.00 98.88 83 PHE A C 1
ATOM 637 O O . PHE A 1 83 ? -1.764 -9.071 4.699 1.00 98.88 83 PHE A O 1
ATOM 644 N N . ARG A 1 84 ? -3.787 -9.194 3.728 1.00 98.75 84 ARG A N 1
ATOM 645 C CA . ARG A 1 84 ? -4.426 -9.886 4.852 1.00 98.75 84 ARG A CA 1
ATOM 646 C C . ARG A 1 84 ? -3.796 -11.253 5.136 1.00 98.75 84 ARG A C 1
ATOM 648 O O . ARG A 1 84 ? -3.614 -11.600 6.299 1.00 98.75 84 ARG A O 1
ATOM 655 N N . ILE A 1 85 ? -3.443 -12.020 4.102 1.00 98.69 85 ILE A N 1
ATOM 656 C CA . ILE A 1 85 ? -2.812 -13.344 4.259 1.00 98.69 85 ILE A CA 1
ATOM 657 C C . ILE A 1 85 ? -1.398 -13.233 4.849 1.00 98.69 85 ILE A C 1
ATOM 659 O O . ILE A 1 85 ? -1.029 -14.030 5.708 1.00 98.69 85 ILE A O 1
ATOM 663 N N . LYS A 1 86 ? -0.587 -12.285 4.366 1.00 98.69 86 LYS A N 1
ATOM 664 C CA . LYS A 1 86 ? 0.842 -12.178 4.704 1.00 98.69 86 LYS A CA 1
ATOM 665 C C . LYS A 1 86 ? 1.126 -11.299 5.922 1.00 98.69 86 LYS A C 1
ATOM 667 O O . LYS A 1 86 ? 2.085 -11.575 6.632 1.00 98.69 86 LYS A O 1
ATOM 672 N N . TYR A 1 87 ? 0.285 -10.301 6.187 1.00 98.69 87 TYR A N 1
ATOM 673 C CA . TYR A 1 87 ? 0.416 -9.353 7.299 1.00 98.69 87 TYR A CA 1
ATOM 674 C C . TYR A 1 87 ? -0.865 -9.295 8.157 1.00 98.69 87 TYR A C 1
ATOM 676 O O . TYR A 1 87 ? -1.432 -8.217 8.371 1.00 98.69 87 TYR A O 1
ATOM 684 N N . PRO A 1 88 ? -1.347 -10.434 8.697 1.00 98.44 88 PRO A N 1
ATOM 685 C CA . PRO A 1 88 ? -2.586 -10.476 9.481 1.00 98.44 88 PRO A CA 1
ATOM 686 C C . PRO A 1 88 ? -2.501 -9.692 10.802 1.00 98.44 88 PRO A C 1
ATOM 688 O O . PRO A 1 88 ? -3.528 -9.389 11.407 1.00 98.44 88 PRO A O 1
ATOM 691 N N . ASN A 1 89 ? -1.287 -9.366 11.257 1.00 97.69 89 ASN A N 1
ATOM 692 C CA . ASN A 1 89 ? -1.015 -8.510 12.411 1.00 97.69 89 ASN A CA 1
ATOM 693 C C . ASN A 1 89 ? -1.151 -7.006 12.103 1.00 97.69 89 ASN A C 1
ATOM 695 O O . ASN A 1 89 ? -1.242 -6.210 13.035 1.00 97.69 89 ASN A O 1
ATOM 699 N N . ILE A 1 90 ? -1.161 -6.613 10.824 1.00 98.25 90 ILE A N 1
ATOM 700 C CA . ILE A 1 90 ? -1.255 -5.210 10.392 1.00 98.25 90 ILE A CA 1
ATOM 701 C C . ILE A 1 90 ? -2.694 -4.847 10.007 1.00 98.25 90 ILE A C 1
ATOM 703 O O . ILE A 1 90 ? -3.202 -3.817 10.460 1.00 98.25 90 ILE A O 1
ATOM 707 N N . VAL A 1 91 ? -3.365 -5.699 9.220 1.00 98.62 91 VAL A N 1
ATOM 708 C CA . VAL A 1 91 ? -4.749 -5.486 8.752 1.00 98.62 91 VAL A CA 1
ATOM 709 C C . VAL A 1 91 ? -5.695 -6.569 9.258 1.00 98.62 91 VAL A C 1
ATOM 711 O O . VAL A 1 91 ? -5.349 -7.750 9.286 1.00 98.62 91 VAL A O 1
ATOM 714 N N . VAL A 1 92 ? -6.910 -6.180 9.652 1.00 98.31 92 VAL A N 1
ATOM 715 C CA . VAL A 1 92 ? -7.924 -7.091 10.215 1.00 98.31 92 VAL A CA 1
ATOM 716 C C . VAL A 1 92 ? -8.766 -7.797 9.149 1.00 98.31 92 VAL A C 1
ATOM 718 O O . VAL A 1 92 ? -9.397 -8.809 9.454 1.00 98.31 92 VAL A O 1
ATOM 721 N N . GLY A 1 93 ? -8.749 -7.293 7.915 1.00 94.44 93 GLY A N 1
ATOM 722 C CA . GLY A 1 93 ? -9.513 -7.783 6.771 1.00 94.44 93 GLY A CA 1
ATOM 723 C C . GLY A 1 93 ? -9.185 -6.994 5.521 1.00 94.44 93 GLY A C 1
ATOM 724 O O . GLY A 1 93 ? -8.673 -5.861 5.680 1.00 94.44 93 GLY A O 1
#

Radius of gyration: 14.65 Å; chains: 1; bounding box: 39×25×36 Å

pLDDT: mean 98.09, std 0.94, range [93.19, 98.94]

InterPro domains:
  IPR008758 Peptidase S28 [PF05577] (1-93)
  IPR029058 Alpha/Beta hydrolase fold [G3DSA:3.40.50.1820] (1-93)
  IPR029058 Alpha/Beta hydrolase fold [SSF53474] (11-90)

Secondary structure (DSSP, 8-state):
-TTTGGGGTPPP--PPPTTSTT--TTGGGGGSSHHHHTT--HHHHHHHHHHHHHHHHHHSTT-TT-------STHHHHHHHHHHHH-TTT---

Foldseek 3Di:
DVVCCVVVVHDDDDDDFQPPDCNDPVGPCCPVDPVSVVCRDLVNRLVVVQVVLVCCLVPPPPNVPDAAQQDADDVSVVSRVVSCVPPVVRHVD